Protein AF-A0A838D2Z2-F1 (afdb_monomer)

Sequence (138 aa):
MSSAGFTWEGRSFQIDSRCVEGEPVRGAWAHVCALPDEGARIQYDQPEVQQVRRDALAWWIPLLGDELVCLSTLALDEVYCGGAVTVARTPHLFDQDPFARLFRGTVIRSDRFCAVAPPAGPVLERYAGAPWPGGRFG

Secondary structure (DSSP, 8-state):
--EEEEEETTEEEEEEGGGTSS-B-TTEEEEEEE-SSGGG-EETTSHHHHHHHHHIIIIIHHHHGGGEEEEEEEESSSSEEEEEEEEESS-TTGGG-GGGGTS-EEEEEES--B--PPPSSS------SS-TT-----

pLDDT: mean 85.5, std 15.95, range [32.5, 98.44]

Mean predicted aligned error: 5.92 Å

Nearest PDB structures (foldseek):
  3dtz-assembly1_B  TM=5.004E-01  e=7.934E-01  Thermoplasma acidophilum
  4m06-assembly1_B  TM=4.712E-01  e=8.958E-01  Nitrospira defluvii
  7y8u-assembly1_E  TM=3.805E-01  e=2.226E+00  Bacillus thermotolerans
  7y8x-assembly1_E  TM=3.746E-01  e=2.513E+00  Bacillus thermotolerans
  8e7s-assembly1_A  TM=3.957E-01  e=3.843E+00  Saccharomyces cerevisiae

Solvent-accessible surface area (backbone atoms only — not comparable to full-atom values): 7703 Å² total; per-residue (Å²): 133,70,68,32,86,43,76,57,96,92,41,73,28,32,26,36,25,61,35,56,78,56,71,51,42,73,74,17,26,34,38,39,11,43,49,92,48,84,87,60,59,37,50,54,85,38,68,66,53,47,47,29,52,50,45,32,58,73,43,48,54,64,70,44,47,91,39,49,26,31,63,25,29,26,19,65,46,61,56,31,34,35,42,31,39,45,28,21,58,60,68,89,62,60,92,68,44,52,52,46,77,81,21,67,62,46,81,44,81,40,61,61,43,6,68,40,83,75,76,80,67,84,61,81,85,68,101,55,52,52,20,37,84,52,83,78,86,128

Structure (mmCIF, N/CA/C/O backbone):
data_AF-A0A838D2Z2-F1
#
_entry.id   AF-A0A838D2Z2-F1
#
loop_
_atom_site.group_PDB
_atom_site.id
_atom_site.type_symbol
_atom_site.label_atom_id
_atom_site.label_alt_id
_atom_site.label_comp_id
_atom_site.label_asym_id
_atom_sit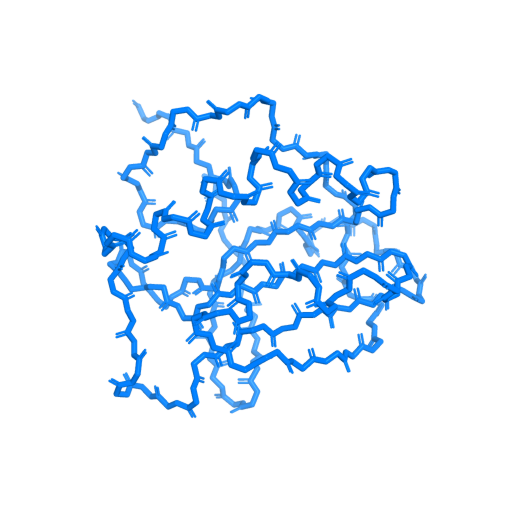e.label_entity_id
_atom_site.label_seq_id
_atom_site.pdbx_PDB_ins_cod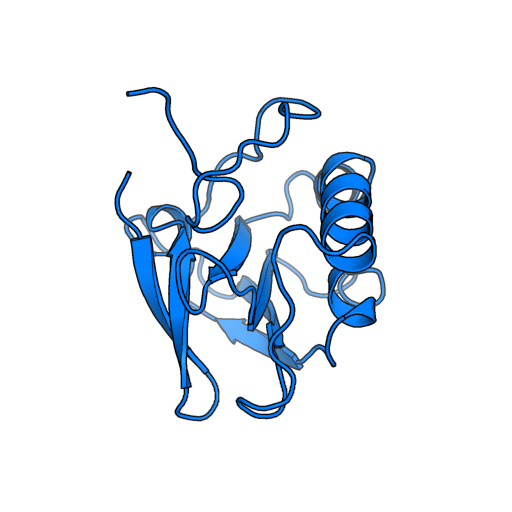e
_atom_site.Cartn_x
_atom_site.Cartn_y
_atom_site.Cartn_z
_atom_site.occupancy
_atom_site.B_iso_or_equiv
_atom_site.auth_seq_id
_atom_site.auth_comp_id
_atom_site.auth_asym_id
_atom_site.auth_atom_id
_atom_site.pdbx_PDB_model_num
ATOM 1 N N . MET A 1 1 ? -1.276 18.044 -1.799 1.00 58.25 1 MET A N 1
ATOM 2 C CA . MET A 1 1 ? -1.396 16.980 -2.822 1.00 58.25 1 MET A CA 1
ATOM 3 C C . MET A 1 1 ? -2.769 16.374 -2.664 1.00 58.25 1 MET A C 1
ATOM 5 O O . MET A 1 1 ? -3.219 16.281 -1.529 1.00 58.25 1 MET A O 1
ATOM 9 N N . SER A 1 2 ? -3.417 16.023 -3.768 1.00 62.56 2 SER A N 1
ATOM 10 C CA . SER A 1 2 ? -4.762 15.450 -3.755 1.00 62.56 2 SER A CA 1
ATOM 11 C C . SER A 1 2 ? -4.692 13.978 -3.349 1.00 62.56 2 SER A C 1
ATOM 13 O O . SER A 1 2 ? -3.749 13.280 -3.723 1.00 62.56 2 SER A O 1
ATOM 15 N N . SER A 1 3 ? -5.645 13.503 -2.563 1.00 72.69 3 SER A N 1
ATOM 16 C CA . SER A 1 3 ? -5.919 12.077 -2.410 1.00 72.69 3 SER A CA 1
ATOM 17 C C . SER A 1 3 ? -7.028 11.680 -3.379 1.00 72.69 3 SER A C 1
ATOM 19 O O . SER A 1 3 ? -7.827 12.526 -3.785 1.00 72.69 3 SER A O 1
ATOM 21 N N . ALA A 1 4 ? -7.081 10.406 -3.751 1.00 79.31 4 ALA A N 1
ATOM 22 C CA . ALA A 1 4 ? -8.183 9.860 -4.533 1.00 79.31 4 ALA A CA 1
ATOM 23 C C . ALA A 1 4 ? -8.981 8.844 -3.712 1.00 79.31 4 ALA A C 1
ATOM 25 O O . ALA A 1 4 ? -8.416 8.100 -2.909 1.00 79.31 4 ALA A O 1
ATOM 26 N N . GLY A 1 5 ? -10.294 8.800 -3.941 1.00 82.94 5 GLY A N 1
ATOM 27 C CA . GLY A 1 5 ? -11.171 7.802 -3.338 1.00 82.94 5 GLY A CA 1
ATOM 28 C C . GLY A 1 5 ? -10.929 6.411 -3.925 1.00 82.94 5 GLY A C 1
ATOM 29 O O . GLY A 1 5 ? -10.886 6.235 -5.141 1.00 82.94 5 GLY A O 1
ATOM 30 N N . PHE A 1 6 ? -10.817 5.413 -3.057 1.00 83.56 6 PHE A N 1
ATOM 31 C CA . PHE A 1 6 ? -10.672 4.003 -3.396 1.00 83.56 6 PHE A CA 1
ATOM 32 C C . PHE A 1 6 ? -11.678 3.184 -2.591 1.00 83.56 6 PHE A C 1
ATOM 34 O O . PHE A 1 6 ? -11.738 3.314 -1.373 1.00 83.56 6 PHE A O 1
ATOM 41 N N . THR A 1 7 ? -12.462 2.327 -3.246 1.00 84.25 7 THR A N 1
ATOM 42 C CA . THR A 1 7 ? -13.441 1.478 -2.553 1.00 84.25 7 THR A CA 1
ATOM 43 C C . THR A 1 7 ? -12.995 0.021 -2.556 1.00 84.25 7 THR A C 1
ATOM 45 O O . THR A 1 7 ? -12.739 -0.546 -3.619 1.00 84.25 7 THR A O 1
ATOM 48 N N . TRP A 1 8 ? -12.963 -0.600 -1.377 1.00 83.44 8 TRP A N 1
ATOM 49 C CA . TRP A 1 8 ? -12.675 -2.023 -1.196 1.00 83.44 8 TRP A CA 1
ATOM 50 C C . TRP A 1 8 ? -13.695 -2.656 -0.253 1.00 83.44 8 TRP A C 1
ATOM 52 O O . TRP A 1 8 ? -13.877 -2.184 0.868 1.00 83.44 8 TRP A O 1
ATOM 62 N N . GLU A 1 9 ? -14.379 -3.706 -0.723 1.00 85.38 9 GLU A N 1
ATOM 63 C CA . GLU A 1 9 ? -15.425 -4.421 0.034 1.00 85.38 9 GLU A CA 1
ATOM 64 C C . GLU A 1 9 ? -16.468 -3.479 0.672 1.00 85.38 9 GLU A C 1
ATOM 66 O O . GLU A 1 9 ? -16.826 -3.599 1.838 1.00 85.38 9 GLU A O 1
ATOM 71 N N . GLY A 1 10 ? -16.932 -2.486 -0.095 1.00 82.12 10 GLY A N 1
ATOM 72 C CA . GLY A 1 10 ? -17.939 -1.517 0.356 1.00 82.12 10 GLY A CA 1
ATOM 73 C C . GLY A 1 10 ? -17.414 -0.394 1.259 1.00 82.12 10 GLY A C 1
ATOM 74 O O . GLY A 1 10 ? -18.178 0.508 1.592 1.00 82.12 10 GLY A O 1
ATOM 75 N N . ARG A 1 11 ? -16.124 -0.393 1.615 1.00 86.00 11 ARG A N 1
ATOM 76 C CA . ARG A 1 11 ? -15.481 0.664 2.413 1.00 86.00 11 ARG A CA 1
ATOM 77 C C . ARG A 1 11 ? -14.715 1.631 1.529 1.00 86.00 11 ARG A C 1
ATOM 79 O O . ARG A 1 11 ? -14.101 1.205 0.554 1.00 86.00 11 ARG A O 1
ATOM 86 N N . SER A 1 12 ? -14.731 2.911 1.886 1.00 87.06 12 SER A N 1
ATOM 87 C CA . SER A 1 12 ? -14.021 3.965 1.155 1.00 87.06 12 SER A CA 1
ATOM 88 C C . SER A 1 12 ? -12.740 4.369 1.876 1.00 87.06 12 SER A C 1
ATOM 90 O O . SER A 1 12 ? -12.746 4.610 3.078 1.00 87.06 12 SER A O 1
ATOM 92 N N . PHE A 1 13 ? -11.663 4.474 1.112 1.00 89.62 13 PHE A N 1
ATOM 93 C CA . PHE A 1 13 ? -10.326 4.856 1.540 1.00 89.62 13 PHE A CA 1
ATOM 94 C C . PHE A 1 13 ? -9.828 6.010 0.685 1.00 89.62 13 PHE A C 1
ATOM 96 O O . PHE A 1 13 ? -10.273 6.206 -0.446 1.00 89.62 13 PHE A O 1
ATOM 103 N N . GLN A 1 14 ? -8.863 6.743 1.209 1.00 90.81 14 GLN A N 1
ATOM 104 C CA . GLN A 1 14 ? -8.045 7.672 0.455 1.00 90.81 14 GLN A CA 1
ATOM 105 C C . GLN A 1 14 ? -6.722 6.992 0.099 1.00 90.81 14 GLN A C 1
ATOM 107 O O . GLN A 1 14 ? -6.086 6.377 0.953 1.00 90.81 14 GLN A O 1
ATOM 112 N N . ILE A 1 15 ? -6.304 7.125 -1.156 1.00 91.12 15 ILE A N 1
ATOM 113 C CA . ILE A 1 15 ? -4.990 6.691 -1.650 1.00 91.12 15 ILE A CA 1
ATOM 114 C C . ILE A 1 15 ? -4.256 7.854 -2.314 1.00 91.12 15 ILE A C 1
ATOM 116 O O . ILE A 1 15 ? -4.848 8.898 -2.606 1.00 91.12 15 ILE A O 1
ATOM 120 N N . ASP A 1 16 ? -2.960 7.685 -2.556 1.00 89.88 16 ASP A N 1
ATOM 121 C CA . ASP A 1 16 ? -2.162 8.640 -3.317 1.00 89.88 16 ASP A CA 1
ATOM 122 C C . ASP A 1 16 ? -2.751 8.755 -4.726 1.00 89.88 16 ASP A C 1
ATOM 124 O O . ASP A 1 16 ? -2.749 7.791 -5.495 1.00 89.88 16 ASP A O 1
ATOM 128 N N . SER A 1 17 ? -3.273 9.937 -5.052 1.00 88.75 17 SER A N 1
ATOM 129 C CA . SER A 1 17 ? -3.952 10.223 -6.321 1.00 88.75 17 SER A CA 1
ATOM 130 C C . SER A 1 17 ? -3.114 9.875 -7.548 1.00 88.75 17 SER A C 1
ATOM 132 O O . SER A 1 17 ? -3.656 9.422 -8.555 1.00 88.75 17 SER A O 1
ATOM 134 N N . ARG A 1 18 ? -1.782 9.969 -7.452 1.00 90.12 18 ARG A N 1
ATOM 135 C CA . ARG A 1 18 ? -0.866 9.600 -8.542 1.00 90.12 18 ARG A CA 1
ATOM 136 C C . ARG A 1 18 ? -1.024 8.141 -8.965 1.00 90.12 18 ARG A C 1
ATOM 138 O O . ARG A 1 18 ? -0.741 7.813 -10.112 1.00 90.12 18 ARG A O 1
ATOM 145 N N . CYS A 1 19 ? -1.502 7.280 -8.067 1.00 92.88 19 CYS A N 1
ATOM 146 C CA . CYS A 1 19 ? -1.769 5.877 -8.362 1.00 92.88 19 CYS A CA 1
ATOM 147 C C . CYS A 1 19 ? -2.960 5.684 -9.310 1.00 92.88 19 CYS A C 1
ATOM 149 O O . CYS A 1 19 ? -3.108 4.587 -9.833 1.00 92.88 19 CYS A O 1
ATOM 151 N N . VAL A 1 20 ? -3.820 6.685 -9.530 1.00 93.19 20 VAL A N 1
ATOM 152 C CA . VAL A 1 20 ? -5.062 6.541 -10.322 1.00 93.19 20 VAL A CA 1
ATOM 153 C C . VAL A 1 20 ? -5.337 7.683 -11.307 1.00 93.19 20 VAL A C 1
ATOM 155 O O . VAL A 1 20 ? -6.200 7.534 -12.163 1.00 93.19 20 VAL A O 1
ATOM 158 N N . GLU A 1 21 ? -4.619 8.804 -11.224 1.00 90.56 21 GLU A N 1
ATOM 159 C CA . GLU A 1 21 ? -4.826 9.985 -12.084 1.00 90.56 21 GLU A CA 1
ATOM 160 C C . GLU A 1 21 ? -3.930 10.020 -13.346 1.00 90.56 21 GLU A C 1
ATOM 162 O O . GLU A 1 21 ? -3.887 11.032 -14.044 1.00 90.56 21 GLU A O 1
ATOM 167 N N . GLY A 1 22 ? -3.200 8.942 -13.652 1.00 90.44 22 GLY A N 1
ATOM 168 C CA . GLY A 1 22 ? -2.300 8.831 -14.812 1.00 90.44 22 GLY A CA 1
ATOM 169 C C . GLY A 1 22 ? -2.765 7.839 -15.891 1.00 90.44 22 GLY A C 1
ATOM 170 O O . GLY A 1 22 ? -3.932 7.457 -15.945 1.00 90.44 22 GLY A O 1
ATOM 171 N N . GLU A 1 23 ? -1.831 7.400 -16.746 1.00 94.44 23 GLU A N 1
ATOM 172 C CA . GLU A 1 23 ? -2.085 6.316 -17.709 1.00 94.44 23 GLU A CA 1
ATOM 173 C C . GLU A 1 23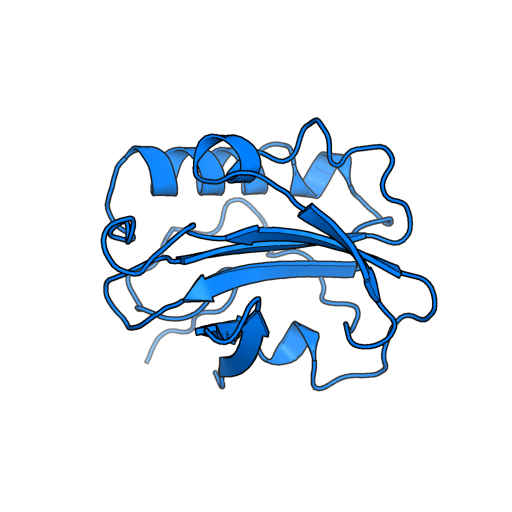 ? -2.025 4.948 -16.998 1.00 94.44 23 GLU A C 1
ATOM 175 O O . GLU A 1 23 ? -0.982 4.611 -16.414 1.00 94.44 23 GLU A O 1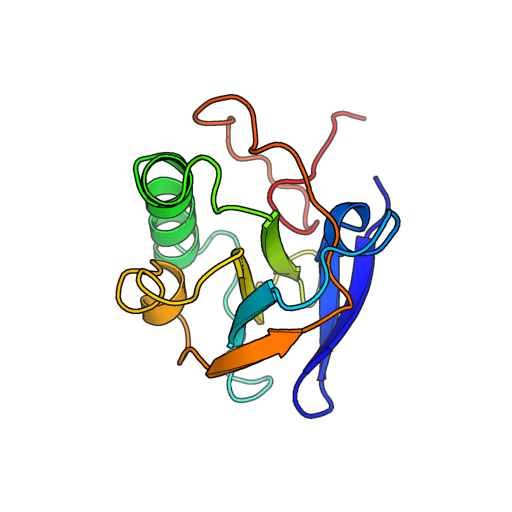
ATOM 180 N N . PRO A 1 24 ? -3.100 4.137 -17.035 1.00 96.19 24 PRO A N 1
ATOM 181 C CA . PRO A 1 24 ? -3.126 2.870 -16.318 1.00 96.19 24 PRO A CA 1
ATOM 182 C C . PRO A 1 24 ? -2.197 1.806 -16.912 1.00 96.19 24 PRO A C 1
ATOM 184 O O . PRO A 1 24 ? -2.163 1.568 -18.121 1.00 96.19 24 PRO A O 1
ATOM 187 N N . VAL A 1 25 ? -1.518 1.063 -16.039 1.00 96.69 25 VAL A N 1
ATOM 188 C CA . VAL A 1 25 ? -0.758 -0.133 -16.414 1.00 96.69 25 VAL A CA 1
ATOM 189 C C . VAL A 1 25 ? -1.720 -1.313 -16.536 1.00 96.69 25 VAL A C 1
ATOM 191 O O . VAL A 1 25 ? -2.235 -1.828 -15.543 1.00 96.69 25 VAL A O 1
ATOM 194 N N . ARG A 1 26 ? -1.966 -1.754 -17.773 1.00 96.06 26 ARG A N 1
ATOM 195 C CA . ARG A 1 26 ? -2.854 -2.889 -18.060 1.00 96.06 26 ARG A CA 1
ATOM 196 C C . ARG A 1 26 ? -2.257 -4.211 -17.588 1.00 96.06 26 ARG A C 1
ATOM 198 O O . ARG A 1 26 ? -1.064 -4.464 -17.737 1.00 96.06 26 ARG A O 1
ATOM 205 N N . GLY A 1 27 ? -3.120 -5.079 -17.077 1.00 95.56 27 GLY A N 1
ATOM 206 C CA . GLY A 1 27 ? -2.790 -6.419 -16.625 1.00 95.56 27 GLY A CA 1
ATOM 207 C C . GLY A 1 27 ? -1.995 -6.476 -15.324 1.00 95.56 27 GLY A C 1
ATOM 208 O O . GLY A 1 27 ? -1.524 -7.565 -15.000 1.00 95.56 27 GLY A O 1
ATOM 209 N N . ALA A 1 28 ? -1.862 -5.360 -14.603 1.00 97.56 28 ALA A N 1
ATOM 210 C CA . ALA A 1 28 ? -1.159 -5.301 -13.331 1.00 97.56 28 ALA A CA 1
ATOM 211 C C . ALA A 1 28 ? -1.893 -6.089 -12.236 1.00 97.56 28 ALA A C 1
ATOM 213 O O . ALA A 1 28 ? -3.069 -6.449 -12.351 1.00 97.56 28 ALA A O 1
ATOM 214 N N . TRP A 1 29 ? -1.183 -6.340 -11.146 1.00 98.44 29 TRP A N 1
ATOM 215 C CA . TRP A 1 29 ? -1.689 -7.020 -9.967 1.00 98.44 29 TRP A CA 1
ATOM 216 C C . TRP A 1 29 ? -1.632 -6.079 -8.775 1.00 98.44 29 TRP A C 1
ATOM 218 O O . TRP A 1 29 ? -0.627 -5.410 -8.565 1.00 98.44 29 TRP A O 1
ATOM 228 N N . ALA A 1 30 ? -2.707 -6.033 -7.996 1.00 98.12 30 ALA A N 1
ATOM 229 C CA . ALA A 1 30 ? -2.780 -5.294 -6.749 1.00 98.12 30 ALA A CA 1
ATOM 230 C C . ALA A 1 30 ? -2.875 -6.273 -5.580 1.00 98.12 30 ALA A C 1
ATOM 232 O O . ALA A 1 30 ? -3.722 -7.168 -5.571 1.00 98.12 30 ALA A O 1
ATOM 233 N N . HIS A 1 31 ? -2.018 -6.071 -4.591 1.00 98.25 31 HIS A N 1
ATOM 234 C CA . HIS A 1 31 ? -2.107 -6.679 -3.282 1.00 98.25 31 HIS A CA 1
ATOM 235 C C . HIS A 1 31 ? -2.738 -5.679 -2.324 1.00 98.25 31 HIS A C 1
ATOM 237 O O . HIS A 1 31 ? -2.148 -4.647 -2.009 1.00 98.25 31 HIS A O 1
ATOM 243 N N . VAL A 1 32 ? -3.968 -5.962 -1.908 1.00 97.50 32 VAL A N 1
ATOM 244 C CA . VAL A 1 32 ? -4.751 -5.099 -1.026 1.00 97.50 32 VAL A CA 1
ATOM 245 C C . VAL A 1 32 ? -4.743 -5.713 0.367 1.00 97.50 32 VAL A C 1
ATOM 247 O O . VAL A 1 32 ? -5.397 -6.729 0.602 1.00 97.50 32 VAL A O 1
ATOM 250 N N . CYS A 1 33 ? -3.996 -5.106 1.284 1.00 97.00 33 CYS A N 1
ATOM 251 C CA . CYS A 1 33 ? -4.013 -5.443 2.705 1.00 97.00 33 CYS A CA 1
ATOM 252 C C . CYS A 1 33 ? -4.900 -4.412 3.395 1.00 97.00 33 CYS A C 1
ATOM 254 O O . CYS A 1 33 ? -4.453 -3.290 3.619 1.00 97.00 33 CYS A O 1
ATOM 256 N N . ALA A 1 34 ? -6.154 -4.755 3.680 1.00 95.44 34 ALA A N 1
ATOM 257 C CA . ALA A 1 34 ? -7.134 -3.814 4.218 1.00 95.44 34 ALA A CA 1
ATOM 258 C C . ALA A 1 34 ? -7.778 -4.345 5.498 1.00 95.44 34 ALA A C 1
ATOM 260 O O . ALA A 1 34 ? -7.982 -5.553 5.640 1.00 95.44 34 ALA A O 1
ATOM 261 N N . LEU A 1 35 ? -8.125 -3.435 6.410 1.00 93.62 35 LEU A N 1
ATOM 262 C CA . LEU A 1 35 ? -8.821 -3.777 7.646 1.00 93.62 35 LEU A CA 1
ATOM 263 C C . LEU A 1 35 ? -10.121 -4.570 7.382 1.00 93.62 35 LEU A C 1
ATOM 265 O O . LEU A 1 35 ? -10.852 -4.252 6.436 1.00 93.62 35 LEU A O 1
ATOM 269 N N . PRO A 1 36 ? -10.434 -5.582 8.214 1.00 88.69 36 PRO A N 1
ATOM 270 C CA . PRO A 1 36 ? -11.619 -6.425 8.040 1.00 88.69 36 PRO A CA 1
ATOM 271 C C . PRO A 1 36 ? -12.938 -5.713 8.373 1.00 88.69 36 PRO A C 1
ATOM 273 O O . PRO A 1 36 ? -13.965 -6.052 7.788 1.00 88.69 36 PRO A O 1
ATOM 276 N N . ASP A 1 37 ? -12.916 -4.729 9.276 1.00 87.69 37 ASP A N 1
ATOM 277 C CA . ASP A 1 37 ? -14.052 -3.911 9.714 1.00 87.69 37 ASP A CA 1
ATOM 278 C C . ASP A 1 37 ? -13.555 -2.624 10.404 1.00 87.69 37 ASP A C 1
ATOM 280 O O . ASP A 1 37 ? -12.372 -2.513 10.723 1.00 87.69 37 ASP A O 1
ATOM 284 N N . GLU A 1 38 ? -14.438 -1.643 10.632 1.00 83.75 38 GLU A N 1
ATOM 285 C CA . GLU A 1 38 ? -14.078 -0.336 11.219 1.00 83.75 38 GLU A CA 1
ATOM 286 C C . GLU A 1 38 ? -13.433 -0.423 12.614 1.00 83.75 38 GLU A C 1
ATOM 288 O O . GLU A 1 38 ? -12.656 0.460 12.989 1.00 83.75 38 GLU A O 1
ATOM 293 N N . GLY A 1 39 ? -13.717 -1.481 13.380 1.00 86.88 39 GLY A N 1
ATOM 294 C CA . GLY A 1 39 ? -13.141 -1.704 14.704 1.00 86.88 39 GLY A CA 1
ATOM 295 C C . GLY A 1 39 ? -11.655 -2.061 14.665 1.00 86.88 39 GLY A C 1
ATOM 296 O O . GLY A 1 39 ? -10.959 -1.863 15.658 1.00 86.88 39 GLY A O 1
ATOM 297 N N . ALA A 1 40 ? -11.151 -2.519 13.517 1.00 89.62 40 ALA A N 1
ATOM 298 C CA . ALA A 1 40 ? -9.753 -2.889 13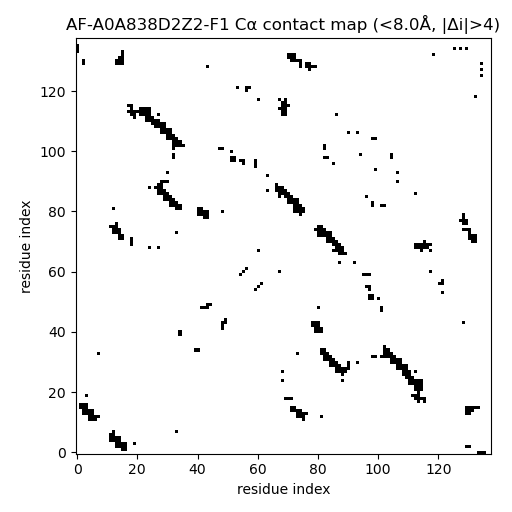.309 1.00 89.62 40 ALA A CA 1
ATOM 299 C C . ALA A 1 40 ? -8.869 -1.734 12.798 1.00 89.62 40 ALA A C 1
ATOM 301 O O . ALA A 1 40 ? -7.731 -1.962 12.383 1.00 89.62 40 ALA A O 1
ATOM 302 N N . ARG A 1 41 ? -9.374 -0.492 12.796 1.00 89.62 41 ARG A N 1
ATOM 303 C CA . ARG A 1 41 ? -8.586 0.695 12.430 1.00 89.62 41 ARG A CA 1
ATOM 304 C C . ARG A 1 41 ? -7.332 0.818 13.302 1.00 89.62 41 ARG A C 1
ATOM 306 O O . ARG A 1 41 ? -7.399 0.658 14.519 1.00 89.62 41 ARG A O 1
ATOM 313 N N . ILE A 1 42 ? -6.205 1.165 12.687 1.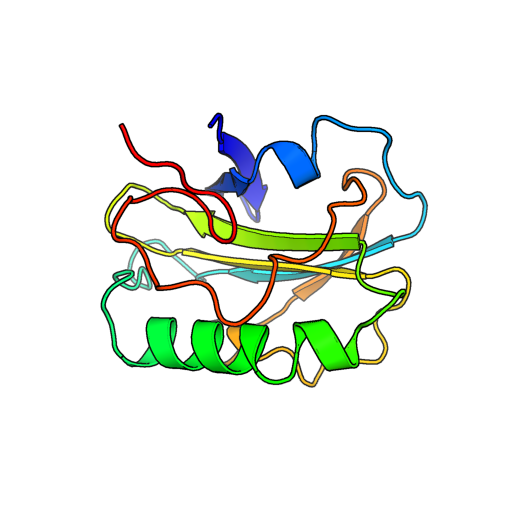00 91.25 42 ILE A N 1
ATOM 314 C CA . ILE A 1 42 ? -4.927 1.351 13.380 1.00 91.25 42 ILE A CA 1
ATOM 315 C C . ILE A 1 42 ? -4.443 2.785 13.187 1.00 91.25 42 ILE A C 1
ATOM 317 O O . ILE A 1 42 ? -4.566 3.345 12.098 1.00 91.25 42 ILE A O 1
ATOM 321 N N . GLN A 1 43 ? -3.945 3.419 14.247 1.00 89.81 43 GLN A N 1
ATOM 322 C CA . GLN A 1 43 ? -3.427 4.783 14.134 1.00 89.81 43 GLN A CA 1
ATOM 323 C C . GLN A 1 43 ? -2.117 4.783 13.349 1.00 89.81 43 GLN A C 1
ATOM 325 O O . GLN A 1 43 ? -1.318 3.851 13.456 1.00 89.81 43 GLN A O 1
ATOM 330 N N . TYR A 1 44 ? -1.887 5.831 12.562 1.00 84.06 44 TYR A N 1
ATOM 331 C CA . TYR A 1 44 ? -0.658 5.960 11.787 1.00 84.06 44 TYR A CA 1
ATOM 332 C C . TYR A 1 44 ? 0.596 5.924 12.661 1.00 84.06 44 TYR A C 1
ATOM 334 O O . TYR A 1 44 ? 1.597 5.355 12.244 1.00 84.06 44 TYR A O 1
ATOM 342 N N . ASP A 1 45 ? 0.556 6.496 13.861 1.00 85.38 45 ASP A N 1
ATOM 343 C CA . ASP A 1 45 ? 1.688 6.576 14.788 1.00 85.38 45 ASP A CA 1
ATOM 344 C C . ASP A 1 45 ? 1.976 5.269 15.545 1.00 85.38 45 ASP A C 1
ATOM 346 O O . ASP A 1 45 ? 2.998 5.183 16.231 1.00 85.38 45 ASP A O 1
ATOM 350 N N . GLN A 1 46 ? 1.143 4.231 15.385 1.00 90.25 46 GLN A N 1
ATOM 351 C CA . GLN A 1 46 ? 1.406 2.953 16.033 1.00 90.25 46 GLN A CA 1
ATOM 352 C C . GLN A 1 46 ? 2.733 2.346 15.549 1.00 90.25 46 GLN A C 1
ATOM 354 O O . GLN A 1 46 ? 3.014 2.345 14.341 1.00 90.25 46 GLN A O 1
ATOM 359 N N . PRO A 1 47 ? 3.555 1.796 16.465 1.00 92.00 47 PRO A N 1
ATOM 360 C CA . PRO A 1 47 ? 4.863 1.238 16.132 1.00 92.00 47 PRO A CA 1
ATOM 361 C C . PRO A 1 47 ? 4.834 0.212 14.996 1.00 92.00 47 PRO A C 1
ATOM 363 O O . PRO A 1 47 ? 5.757 0.177 14.181 1.00 92.00 47 PRO A O 1
ATOM 366 N N . GLU A 1 48 ? 3.776 -0.590 14.911 1.00 92.94 48 GLU A N 1
ATOM 367 C CA . GLU A 1 48 ? 3.548 -1.612 13.894 1.00 92.94 48 GLU A CA 1
ATOM 368 C C . GLU A 1 48 ? 3.388 -0.986 12.506 1.00 92.94 48 GLU A C 1
ATOM 370 O O . GLU A 1 48 ? 4.057 -1.408 11.560 1.00 92.94 48 GLU A O 1
ATOM 375 N N . VAL A 1 49 ? 2.570 0.068 12.382 1.00 91.50 49 VAL A N 1
ATOM 376 C CA . VAL A 1 49 ? 2.392 0.810 11.121 1.00 91.50 49 VAL A CA 1
ATOM 377 C C . VAL A 1 49 ? 3.715 1.425 10.688 1.00 91.50 49 VAL A C 1
ATOM 379 O O . VAL A 1 49 ? 4.096 1.360 9.517 1.00 91.50 49 VAL A O 1
ATOM 382 N N . GLN A 1 50 ? 4.464 1.969 11.641 1.00 89.88 50 GLN A N 1
ATOM 383 C CA . GLN A 1 50 ? 5.761 2.556 11.345 1.00 89.88 50 GLN A CA 1
ATOM 384 C C . GLN A 1 50 ? 6.805 1.523 10.949 1.00 89.88 50 GLN A C 1
ATOM 386 O O . GLN A 1 50 ? 7.614 1.773 10.054 1.00 89.88 50 GLN A O 1
ATOM 391 N N . GLN A 1 51 ? 6.773 0.342 11.559 1.00 91.75 51 GLN A N 1
ATOM 392 C CA . GLN A 1 51 ? 7.679 -0.734 11.198 1.00 91.75 51 GLN A CA 1
ATOM 393 C C . GLN A 1 51 ? 7.402 -1.243 9.784 1.00 91.75 51 GLN A C 1
ATOM 395 O O . GLN A 1 51 ? 8.348 -1.371 9.008 1.00 91.75 51 GLN A O 1
ATOM 400 N N . VAL A 1 52 ? 6.138 -1.464 9.401 1.00 94.12 52 VAL A N 1
ATOM 401 C CA . VAL A 1 52 ? 5.841 -1.924 8.035 1.00 94.12 52 VAL A CA 1
ATOM 402 C C . VAL A 1 52 ? 6.204 -0.884 6.977 1.00 94.12 52 VAL A C 1
ATOM 404 O O . VAL A 1 52 ? 6.692 -1.256 5.916 1.00 94.12 52 VAL A O 1
ATOM 407 N N . ARG A 1 53 ? 6.057 0.414 7.275 1.00 90.25 53 ARG A N 1
ATOM 408 C CA . ARG A 1 53 ? 6.480 1.506 6.382 1.00 90.25 53 ARG A CA 1
ATOM 409 C C . ARG A 1 53 ? 7.999 1.587 6.245 1.00 90.25 53 ARG A C 1
ATOM 411 O O . ARG A 1 53 ? 8.501 1.769 5.137 1.00 90.25 53 ARG A O 1
ATOM 418 N N . ARG A 1 54 ? 8.738 1.432 7.350 1.00 89.50 54 ARG A N 1
ATOM 419 C CA . ARG A 1 54 ? 10.208 1.359 7.324 1.00 89.50 54 ARG A CA 1
ATOM 420 C C . ARG A 1 54 ? 10.689 0.162 6.519 1.00 89.50 54 ARG A C 1
ATOM 422 O O . ARG A 1 54 ? 11.562 0.331 5.681 1.00 89.50 54 ARG A O 1
ATOM 429 N N . ASP A 1 55 ? 10.090 -1.005 6.723 1.00 93.50 55 A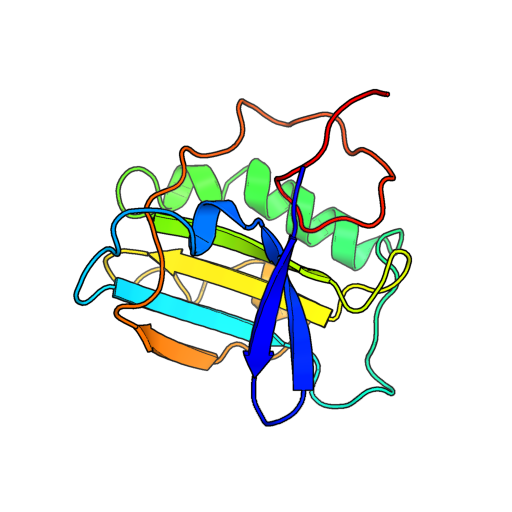SP A N 1
ATOM 430 C CA . ASP A 1 55 ? 10.391 -2.213 5.951 1.00 93.50 55 ASP A CA 1
ATOM 431 C C . ASP A 1 55 ? 10.054 -2.022 4.466 1.00 93.50 55 ASP A C 1
ATOM 433 O O . ASP A 1 55 ? 10.832 -2.407 3.589 1.00 93.50 55 ASP A O 1
ATOM 437 N N . ALA A 1 56 ? 8.943 -1.330 4.181 1.00 92.25 56 ALA A N 1
ATOM 438 C CA . ALA A 1 56 ? 8.549 -1.021 2.820 1.00 92.25 56 ALA A CA 1
ATOM 439 C C . ALA A 1 56 ? 9.618 -0.191 2.085 1.00 92.25 56 ALA A C 1
ATOM 441 O O . ALA A 1 56 ? 9.999 -0.497 0.956 1.00 92.25 56 ALA A O 1
ATOM 442 N N . LEU A 1 57 ? 10.131 0.843 2.753 1.00 88.56 57 LEU A N 1
ATOM 443 C CA . LEU A 1 57 ? 11.210 1.696 2.253 1.00 88.56 57 LEU A CA 1
ATOM 444 C C . LEU A 1 57 ? 12.561 0.981 2.185 1.00 88.56 57 LEU A C 1
ATOM 446 O O . LEU A 1 57 ? 13.311 1.178 1.232 1.00 88.56 57 LEU A O 1
ATOM 450 N N . ALA A 1 58 ? 12.889 0.202 3.214 1.00 89.12 58 ALA A N 1
ATOM 451 C CA . ALA A 1 58 ? 14.207 -0.390 3.379 1.00 89.12 58 ALA A CA 1
ATOM 452 C C . ALA A 1 58 ? 14.461 -1.529 2.390 1.00 89.12 58 ALA A C 1
ATOM 454 O O . ALA A 1 58 ? 15.582 -1.658 1.903 1.00 89.12 58 ALA A O 1
ATOM 455 N N . TRP A 1 59 ? 13.449 -2.352 2.100 1.00 92.12 59 TRP A N 1
ATOM 456 C CA . TRP A 1 59 ? 13.645 -3.529 1.254 1.00 92.12 59 TRP A CA 1
ATOM 457 C C . TRP A 1 59 ? 12.474 -3.871 0.338 1.00 92.12 59 TRP A C 1
ATOM 459 O O . TRP A 1 59 ? 12.739 -4.351 -0.754 1.00 92.12 59 TRP A O 1
ATOM 469 N N . TRP A 1 60 ? 11.213 -3.601 0.686 1.00 94.50 60 TRP A N 1
ATOM 470 C CA . TRP A 1 60 ? 10.085 -4.020 -0.166 1.00 94.50 60 TRP A CA 1
ATOM 471 C C . TRP A 1 60 ? 10.059 -3.314 -1.526 1.00 94.50 60 TRP A C 1
ATOM 473 O O . TRP A 1 60 ? 10.012 -3.955 -2.572 1.00 94.50 60 TRP A O 1
ATOM 483 N N . ILE A 1 61 ? 10.131 -1.981 -1.513 1.00 91.62 61 ILE A N 1
ATOM 484 C CA . ILE A 1 61 ? 10.177 -1.156 -2.722 1.00 91.62 61 ILE A CA 1
ATOM 485 C C . ILE A 1 61 ? 11.436 -1.478 -3.544 1.00 91.62 61 ILE A C 1
ATOM 487 O O . ILE A 1 61 ? 11.294 -1.724 -4.742 1.00 91.62 61 ILE A O 1
ATOM 491 N N . PRO A 1 62 ? 12.645 -1.545 -2.944 1.00 91.38 62 PRO A N 1
ATOM 492 C CA . PRO A 1 62 ? 13.834 -2.016 -3.651 1.00 91.38 62 PRO A CA 1
ATOM 493 C C . PRO A 1 62 ? 13.697 -3.415 -4.265 1.00 91.38 62 PRO A C 1
ATOM 495 O O . PRO A 1 62 ? 14.163 -3.622 -5.381 1.00 91.38 62 PRO A O 1
ATOM 498 N N . LEU A 1 63 ? 13.065 -4.360 -3.560 1.00 93.38 63 LEU A N 1
ATOM 499 C CA . LEU A 1 63 ? 12.888 -5.740 -4.016 1.00 93.38 63 LEU A CA 1
ATOM 500 C C . LEU A 1 63 ? 11.963 -5.827 -5.234 1.00 93.38 63 LEU A C 1
ATOM 502 O O . LEU A 1 63 ? 12.233 -6.605 -6.144 1.00 93.38 63 LEU A O 1
ATOM 506 N N . LEU A 1 64 ? 10.899 -5.021 -5.270 1.00 94.31 64 LEU A N 1
ATOM 507 C CA . LEU A 1 64 ? 10.016 -4.928 -6.434 1.00 94.31 64 LEU A CA 1
ATOM 508 C C . LEU A 1 64 ? 10.709 -4.266 -7.634 1.00 94.31 64 LEU A C 1
ATOM 510 O O . LEU A 1 64 ? 10.459 -4.657 -8.770 1.00 94.31 64 LEU A O 1
ATOM 514 N N . GLY A 1 65 ? 11.574 -3.274 -7.406 1.00 91.94 65 GLY A N 1
ATOM 515 C CA . GLY A 1 65 ? 12.322 -2.606 -8.474 1.00 91.94 65 GLY A CA 1
ATOM 516 C C . GLY A 1 65 ? 11.414 -2.106 -9.606 1.00 91.94 65 GLY A C 1
ATOM 517 O O . GLY A 1 65 ? 10.408 -1.441 -9.358 1.00 91.94 65 GLY A O 1
ATOM 518 N N . ASP A 1 66 ? 11.747 -2.468 -10.846 1.00 92.56 66 ASP A N 1
ATOM 519 C CA . ASP A 1 66 ? 11.008 -2.071 -12.057 1.00 92.56 66 ASP A CA 1
ATOM 520 C C . ASP A 1 66 ? 9.619 -2.734 -12.193 1.00 92.56 66 ASP A C 1
ATOM 522 O O . ASP A 1 66 ? 8.799 -2.327 -13.029 1.00 92.56 66 ASP A O 1
ATOM 526 N N . GLU A 1 67 ? 9.330 -3.747 -11.367 1.00 95.44 67 GLU A N 1
ATOM 527 C CA . GLU A 1 67 ? 8.008 -4.371 -11.301 1.00 95.44 67 GLU A CA 1
ATOM 528 C C . GLU A 1 67 ? 7.005 -3.503 -10.542 1.00 95.44 67 GLU A C 1
ATOM 530 O O . GLU A 1 67 ? 5.801 -3.658 -10.760 1.00 95.44 67 GLU A O 1
ATOM 535 N N . LEU A 1 68 ? 7.467 -2.593 -9.672 1.00 95.81 68 LEU A N 1
ATOM 536 C CA . LEU A 1 68 ? 6.594 -1.699 -8.919 1.00 95.81 68 LEU A CA 1
ATOM 537 C C . LEU A 1 68 ? 5.837 -0.776 -9.881 1.00 95.81 68 LEU A C 1
ATOM 539 O O . LEU A 1 68 ? 6.421 0.008 -10.627 1.00 95.81 68 LEU A O 1
ATOM 543 N N . VAL A 1 69 ? 4.509 -0.838 -9.821 1.00 96.62 69 VAL A N 1
ATOM 544 C CA . VAL A 1 69 ? 3.626 0.116 -10.497 1.00 96.62 69 VAL A CA 1
ATOM 545 C C . VAL A 1 69 ? 3.362 1.280 -9.556 1.00 96.62 69 VAL A C 1
ATOM 547 O O . VAL A 1 69 ? 3.713 2.410 -9.865 1.00 96.62 69 VAL A O 1
ATOM 550 N N . CYS A 1 70 ? 2.788 1.022 -8.388 1.00 95.44 70 CYS A N 1
ATOM 551 C CA . CYS A 1 70 ? 2.582 2.044 -7.371 1.00 95.44 70 CYS A CA 1
ATOM 552 C C . CYS A 1 70 ? 2.388 1.399 -6.003 1.00 95.44 70 CYS A C 1
ATOM 554 O O . CYS A 1 70 ? 2.074 0.215 -5.896 1.00 95.44 70 CYS A O 1
ATOM 556 N N . LEU A 1 71 ? 2.523 2.190 -4.947 1.00 94.19 71 LEU A N 1
ATOM 557 C CA . LEU A 1 71 ? 2.203 1.767 -3.593 1.00 94.19 71 LEU A CA 1
ATOM 558 C C . LEU A 1 71 ? 1.515 2.924 -2.884 1.00 94.19 71 LEU A C 1
ATOM 560 O O . LEU A 1 71 ? 1.972 4.062 -2.994 1.00 94.19 71 LEU A O 1
ATOM 564 N N . SER A 1 72 ? 0.438 2.636 -2.152 1.00 93.44 72 SER A N 1
ATOM 565 C CA . SER A 1 72 ? -0.154 3.621 -1.254 1.00 93.44 72 SER A CA 1
ATOM 566 C C . SER A 1 72 ? -0.714 3.024 0.035 1.00 93.44 72 SER A C 1
ATOM 568 O O . SER A 1 72 ? -1.242 1.915 0.015 1.00 93.44 72 SER A O 1
ATOM 570 N N . THR A 1 73 ? -0.641 3.750 1.157 1.00 92.44 73 THR A N 1
ATOM 571 C CA . THR A 1 73 ? -1.482 3.411 2.319 1.00 92.44 73 THR A CA 1
ATOM 572 C C . THR A 1 73 ? -2.947 3.717 2.018 1.00 92.44 73 THR A C 1
ATOM 574 O O . THR A 1 73 ? -3.269 4.631 1.264 1.00 92.44 73 THR A O 1
ATOM 577 N N . LEU A 1 74 ? -3.845 2.955 2.631 1.00 92.94 74 LEU A N 1
ATOM 578 C CA . LEU A 1 74 ? -5.281 3.191 2.584 1.00 92.94 74 LEU A CA 1
ATOM 579 C C . LEU A 1 74 ? -5.647 4.095 3.764 1.00 92.94 74 LEU A C 1
ATOM 581 O O . LEU A 1 74 ? -5.863 3.600 4.865 1.00 92.94 74 LEU A O 1
ATOM 585 N N . ALA A 1 75 ? -5.675 5.413 3.586 1.00 90.31 75 ALA A N 1
ATOM 586 C CA . ALA A 1 75 ? -6.046 6.317 4.673 1.00 90.31 75 ALA A CA 1
ATOM 587 C C . ALA A 1 75 ? -7.570 6.317 4.873 1.00 90.31 75 ALA A C 1
ATOM 589 O O . ALA A 1 75 ? -8.322 6.471 3.911 1.00 90.31 75 ALA A O 1
ATOM 590 N N . LEU A 1 76 ? -8.029 6.134 6.110 1.00 87.88 76 LEU A N 1
ATOM 591 C CA . LEU A 1 76 ? -9.442 6.321 6.469 1.00 87.88 76 LEU A CA 1
ATOM 592 C C . LEU A 1 76 ? -9.718 7.806 6.709 1.00 87.88 76 LEU A C 1
ATOM 594 O O . LEU A 1 76 ? -10.677 8.365 6.186 1.00 87.88 76 LEU A O 1
ATOM 598 N N . ASP A 1 77 ? -8.824 8.432 7.465 1.00 84.31 77 ASP A N 1
ATOM 599 C CA . ASP A 1 77 ? -8.776 9.856 7.753 1.00 84.31 77 ASP A CA 1
ATOM 600 C C . ASP A 1 77 ? -7.328 10.255 8.082 1.00 84.31 77 ASP A C 1
ATOM 602 O O . ASP A 1 77 ? -6.372 9.541 7.752 1.00 84.31 77 ASP A O 1
ATOM 606 N N . GLU A 1 78 ? -7.165 11.407 8.728 1.00 77.88 78 GLU A N 1
ATOM 607 C CA . GLU A 1 78 ? -5.859 11.949 9.064 1.00 77.88 78 GLU A CA 1
ATOM 608 C C . GLU A 1 78 ? -5.124 11.229 10.210 1.00 77.88 78 GLU A C 1
ATOM 610 O O . GLU A 1 78 ? -3.923 11.426 10.404 1.00 77.88 78 GLU A O 1
ATOM 615 N N . VAL A 1 79 ? -5.826 10.370 10.946 1.00 84.06 79 VAL A N 1
ATOM 616 C CA . VAL A 1 79 ? -5.326 9.651 12.121 1.00 84.06 79 VAL A CA 1
ATOM 617 C C . VAL A 1 79 ? -5.173 8.162 11.829 1.00 84.06 79 VAL A C 1
ATOM 619 O O . VAL A 1 79 ? -4.206 7.541 12.276 1.00 84.06 79 VAL A O 1
ATOM 622 N N . TYR A 1 80 ? -6.109 7.579 11.082 1.00 89.69 80 TYR A N 1
ATOM 623 C CA . TYR A 1 80 ? -6.231 6.137 10.938 1.00 89.69 80 TYR A CA 1
ATOM 624 C C . TYR A 1 80 ? -5.793 5.622 9.567 1.00 89.69 80 TYR A C 1
ATOM 626 O O . TYR A 1 80 ? -6.256 6.043 8.501 1.00 89.69 80 TYR A O 1
ATOM 634 N N . CYS A 1 81 ? -4.942 4.605 9.625 1.00 89.50 81 CYS A N 1
ATOM 635 C CA . CYS A 1 81 ? -4.568 3.756 8.516 1.00 89.50 81 CYS A CA 1
ATOM 636 C C . CYS A 1 81 ? -5.533 2.564 8.444 1.00 89.50 81 CYS A C 1
ATOM 638 O O . CYS A 1 81 ? -5.750 1.841 9.416 1.00 89.50 81 CYS A O 1
ATOM 640 N N . GLY A 1 82 ? -6.111 2.352 7.269 1.00 92.19 82 GLY A N 1
ATOM 641 C CA . GLY A 1 82 ? -6.918 1.188 6.924 1.00 92.19 82 GLY A CA 1
ATOM 642 C C . GLY A 1 82 ? -6.126 0.067 6.250 1.00 92.19 82 GLY A C 1
ATOM 643 O O . GLY A 1 82 ? -6.721 -0.939 5.875 1.00 92.19 82 GLY A O 1
ATOM 644 N N . GLY A 1 83 ? -4.809 0.238 6.077 1.00 94.44 83 GLY A N 1
ATOM 645 C CA . GLY A 1 83 ? -3.914 -0.733 5.453 1.00 94.44 83 GLY A CA 1
ATOM 646 C C . GLY A 1 83 ? -3.111 -0.152 4.289 1.00 94.44 83 GLY A C 1
ATOM 647 O O . GLY A 1 83 ? -2.701 1.008 4.333 1.00 94.44 83 GLY A O 1
ATOM 648 N N . ALA A 1 84 ? -2.867 -0.946 3.248 1.00 95.81 84 ALA A N 1
ATOM 649 C CA . ALA A 1 84 ? -2.148 -0.510 2.055 1.00 95.81 84 ALA A CA 1
ATOM 650 C C . ALA A 1 84 ? -2.546 -1.285 0.797 1.00 95.81 84 ALA A C 1
ATOM 652 O O . ALA A 1 84 ? -3.078 -2.396 0.850 1.00 95.81 84 ALA A O 1
ATOM 653 N N . VAL A 1 85 ? -2.235 -0.680 -0.344 1.00 96.94 85 VAL A N 1
ATOM 654 C CA . VAL A 1 85 ? -2.235 -1.317 -1.651 1.00 96.94 85 VAL A CA 1
ATOM 655 C C . VAL A 1 85 ? -0.833 -1.244 -2.249 1.00 96.94 85 VAL A C 1
ATOM 657 O O . VAL A 1 85 ? -0.283 -0.157 -2.434 1.00 96.94 85 VAL A O 1
ATOM 660 N N . THR A 1 86 ? -0.269 -2.404 -2.578 1.00 97.56 86 THR A N 1
ATOM 661 C CA . THR A 1 86 ? 0.928 -2.518 -3.418 1.00 97.56 86 THR A CA 1
ATOM 662 C C . THR A 1 86 ? 0.499 -2.995 -4.798 1.00 97.56 86 THR A C 1
ATOM 664 O O . THR A 1 86 ? -0.222 -3.983 -4.910 1.00 97.56 86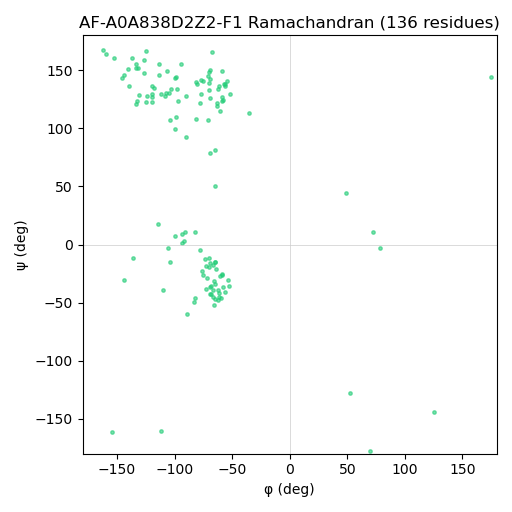 THR A O 1
ATOM 667 N N . VAL A 1 87 ? 0.939 -2.328 -5.861 1.00 97.94 87 VAL A N 1
ATOM 668 C CA . VAL A 1 87 ? 0.637 -2.716 -7.241 1.00 97.94 87 VAL A CA 1
ATOM 669 C C . VAL A 1 87 ? 1.930 -3.014 -7.975 1.00 97.94 87 VAL A C 1
ATOM 671 O O . VAL A 1 87 ? 2.847 -2.194 -7.979 1.00 97.94 87 VAL A O 1
ATOM 674 N N . ALA A 1 88 ? 1.984 -4.172 -8.623 1.00 97.88 88 ALA A N 1
ATOM 675 C CA . ALA A 1 88 ? 3.133 -4.628 -9.388 1.00 97.88 88 ALA A CA 1
ATOM 676 C C . ALA A 1 88 ? 2.704 -5.249 -10.722 1.00 97.88 88 ALA A C 1
ATOM 678 O O . ALA A 1 88 ? 1.550 -5.646 -10.907 1.00 97.88 88 ALA A O 1
ATOM 679 N N . ARG A 1 89 ? 3.632 -5.340 -11.676 1.00 97.88 89 ARG A N 1
ATOM 680 C CA . ARG A 1 89 ? 3.384 -5.982 -12.980 1.00 97.88 89 ARG A CA 1
ATOM 681 C C . ARG A 1 89 ? 3.128 -7.481 -12.836 1.00 97.88 89 ARG A C 1
ATOM 683 O O . ARG A 1 89 ? 2.334 -8.040 -13.592 1.00 97.88 89 ARG A O 1
ATOM 690 N N . THR A 1 90 ? 3.742 -8.112 -11.840 1.00 96.94 90 THR A N 1
ATOM 691 C CA . THR A 1 90 ? 3.568 -9.528 -11.509 1.00 96.94 90 THR A CA 1
ATOM 692 C C . THR A 1 90 ? 3.362 -9.721 -9.996 1.00 96.94 90 THR A C 1
ATOM 694 O O . THR A 1 90 ? 3.854 -8.919 -9.206 1.00 96.94 90 THR A O 1
ATOM 697 N N . PRO A 1 91 ? 2.648 -10.775 -9.551 1.00 97.62 91 PRO A N 1
ATOM 698 C CA . PRO A 1 91 ? 2.284 -10.942 -8.138 1.00 97.62 91 PRO A CA 1
ATOM 699 C C . PRO A 1 91 ? 3.288 -11.771 -7.316 1.00 97.62 91 PRO A C 1
ATOM 701 O O . PRO A 1 91 ? 3.031 -12.061 -6.152 1.00 97.62 91 PRO A O 1
ATOM 704 N N . HIS A 1 92 ? 4.399 -12.209 -7.914 1.00 96.50 92 HIS A N 1
ATOM 705 C CA . HIS A 1 92 ? 5.259 -13.276 -7.380 1.00 96.50 92 HIS A CA 1
ATOM 706 C C . HIS A 1 92 ? 5.971 -12.955 -6.055 1.00 96.50 92 HIS A C 1
ATOM 708 O O . HIS A 1 92 ? 6.467 -13.875 -5.417 1.00 96.50 92 HIS A O 1
ATOM 714 N N . LEU A 1 93 ? 6.016 -11.682 -5.651 1.00 96.00 93 LEU A N 1
ATOM 715 C CA . LEU A 1 93 ? 6.644 -11.226 -4.406 1.00 96.00 93 LEU A CA 1
ATOM 716 C C . LEU A 1 93 ? 5.630 -10.846 -3.316 1.00 96.00 93 LEU A C 1
ATOM 718 O O . LEU A 1 93 ? 6.029 -10.461 -2.224 1.00 96.00 93 LEU A O 1
ATOM 722 N N . PHE A 1 94 ? 4.320 -10.898 -3.587 1.00 97.25 94 PHE A N 1
ATOM 723 C CA . PHE A 1 94 ? 3.300 -10.401 -2.649 1.00 97.25 94 PHE A CA 1
ATOM 724 C C . PHE A 1 94 ? 3.197 -11.194 -1.342 1.00 97.25 94 PHE A C 1
ATOM 726 O O . PHE A 1 94 ? 2.679 -10.673 -0.357 1.00 97.25 94 PHE A O 1
ATOM 733 N N . ASP A 1 95 ? 3.729 -12.414 -1.297 1.00 95.50 95 ASP A N 1
ATOM 734 C CA . ASP A 1 95 ? 3.879 -13.190 -0.064 1.00 95.50 95 ASP A CA 1
ATOM 735 C C . ASP A 1 95 ? 4.838 -12.537 0.947 1.00 95.50 95 ASP A C 1
ATOM 737 O O . ASP A 1 95 ? 4.747 -12.797 2.147 1.00 95.50 95 ASP A O 1
ATOM 741 N N . GLN A 1 96 ? 5.714 -11.652 0.470 1.00 96.19 96 GLN A N 1
ATOM 742 C CA . GLN A 1 96 ? 6.668 -10.883 1.262 1.00 96.19 96 GLN A CA 1
ATOM 743 C C . GLN A 1 96 ? 6.196 -9.450 1.534 1.00 96.19 96 GLN A C 1
ATOM 745 O O . GLN A 1 96 ? 6.962 -8.665 2.079 1.00 96.19 96 GLN A O 1
ATOM 750 N N . ASP A 1 97 ? 4.964 -9.069 1.184 1.00 97.12 97 ASP A N 1
ATOM 751 C CA . ASP A 1 97 ? 4.497 -7.700 1.419 1.00 97.12 97 ASP A CA 1
ATOM 752 C C . ASP A 1 97 ? 4.455 -7.387 2.934 1.00 97.12 97 ASP A C 1
ATOM 754 O O . ASP A 1 97 ? 3.704 -8.024 3.684 1.00 97.12 97 ASP A O 1
ATOM 758 N N . PRO A 1 98 ? 5.213 -6.385 3.423 1.00 96.94 98 PRO A N 1
ATOM 759 C CA . PRO A 1 98 ? 5.266 -6.058 4.841 1.00 96.94 98 PRO A CA 1
ATOM 760 C C . PRO A 1 98 ? 3.906 -5.657 5.424 1.00 96.94 98 PRO A C 1
ATOM 762 O O . PRO A 1 98 ? 3.709 -5.854 6.627 1.00 96.94 98 PRO A O 1
ATOM 765 N N . PHE A 1 99 ? 2.982 -5.115 4.620 1.00 96.31 99 PHE A N 1
ATOM 766 C CA . PHE A 1 99 ? 1.649 -4.703 5.068 1.00 96.31 99 PHE A CA 1
ATOM 767 C C . PHE A 1 99 ? 0.718 -5.885 5.353 1.00 96.31 99 PHE A C 1
ATOM 769 O O . PHE A 1 99 ? -0.225 -5.730 6.134 1.00 96.31 99 PHE A O 1
ATOM 776 N N . ALA A 1 100 ? 1.025 -7.079 4.833 1.00 96.62 100 ALA A N 1
ATOM 777 C CA . ALA A 1 100 ? 0.279 -8.301 5.135 1.00 96.62 100 ALA A CA 1
ATOM 778 C C . ALA A 1 100 ? 0.383 -8.718 6.617 1.00 96.62 100 ALA A C 1
ATOM 780 O O . ALA A 1 100 ? -0.404 -9.533 7.097 1.00 96.62 100 ALA A O 1
ATOM 781 N N . ARG A 1 101 ? 1.340 -8.140 7.361 1.00 95.81 101 ARG A N 1
ATOM 782 C CA . ARG A 1 101 ? 1.460 -8.292 8.821 1.00 95.81 101 ARG A CA 1
ATOM 783 C C . ARG A 1 101 ? 0.422 -7.484 9.601 1.00 95.81 101 ARG A C 1
ATOM 785 O O . ARG A 1 101 ? 0.124 -7.856 10.729 1.00 95.81 101 ARG A O 1
ATOM 792 N N . LEU A 1 102 ? -0.092 -6.388 9.032 1.00 94.75 102 LEU A N 1
ATOM 793 C CA . LEU A 1 102 ? -1.147 -5.586 9.662 1.00 94.75 102 LEU A CA 1
ATOM 794 C C . LEU A 1 102 ? -2.520 -6.185 9.379 1.00 94.75 102 LEU A C 1
ATOM 796 O O . LEU A 1 102 ? -3.320 -6.384 10.287 1.00 94.75 102 LEU A O 1
ATOM 800 N N . PHE A 1 103 ? -2.781 -6.482 8.107 1.00 95.19 103 PHE A N 1
ATOM 801 C CA . PHE A 1 103 ? -4.069 -6.980 7.649 1.00 95.19 103 PHE A CA 1
ATOM 802 C C . PHE A 1 103 ? -3.884 -8.056 6.594 1.00 95.19 103 PHE A C 1
ATOM 804 O O . PHE A 1 103 ? -2.926 -8.030 5.827 1.00 95.19 103 PHE A O 1
ATOM 811 N N . ARG A 1 104 ? -4.843 -8.982 6.515 1.00 93.25 104 ARG A N 1
ATOM 812 C CA . ARG A 1 104 ? -4.821 -10.041 5.508 1.00 93.25 104 ARG A CA 1
ATOM 813 C C . ARG A 1 104 ? -4.797 -9.437 4.102 1.00 93.25 104 ARG A C 1
ATOM 815 O O . ARG A 1 104 ? -5.661 -8.640 3.743 1.00 93.25 104 ARG A O 1
ATOM 822 N N . GLY A 1 105 ? -3.828 -9.873 3.307 1.00 95.38 105 GLY A N 1
ATOM 823 C CA . GLY A 1 105 ? -3.683 -9.470 1.919 1.00 95.38 105 GLY A CA 1
ATOM 824 C C . GLY A 1 105 ? -4.605 -10.232 0.968 1.00 95.38 105 GLY A C 1
ATOM 825 O O . GLY A 1 105 ? -4.779 -11.448 1.085 1.00 95.38 105 GLY A O 1
ATOM 826 N N . THR A 1 106 ? -5.193 -9.513 0.013 1.00 97.12 106 THR A N 1
ATOM 827 C CA . THR A 1 106 ? -5.941 -10.079 -1.116 1.00 97.12 106 THR A CA 1
ATOM 828 C C . THR A 1 106 ? -5.276 -9.667 -2.419 1.00 97.12 106 THR A C 1
ATOM 830 O O . THR A 1 106 ? -5.051 -8.483 -2.662 1.00 97.12 106 THR A O 1
ATOM 833 N N . VAL A 1 107 ? -4.964 -10.644 -3.269 1.00 97.94 107 VAL A N 1
ATOM 834 C CA . VAL A 1 107 ? -4.329 -10.413 -4.571 1.00 97.94 107 VAL A CA 1
ATOM 835 C C . VAL A 1 107 ? -5.396 -10.391 -5.660 1.00 97.94 107 VAL A C 1
ATOM 837 O O . VAL A 1 107 ? -6.140 -11.357 -5.825 1.00 97.94 107 VAL A O 1
ATOM 840 N N . ILE A 1 108 ? -5.459 -9.301 -6.423 1.00 97.00 108 ILE A N 1
ATOM 841 C CA . ILE A 1 108 ? -6.385 -9.135 -7.548 1.00 97.00 108 ILE A CA 1
ATOM 842 C C . ILE A 1 108 ? -5.662 -8.615 -8.788 1.00 97.00 108 ILE A C 1
ATOM 844 O O . ILE A 1 108 ? -4.678 -7.885 -8.693 1.00 97.00 108 ILE A O 1
ATOM 848 N N . ARG A 1 109 ? -6.180 -8.941 -9.971 1.00 97.12 109 ARG A N 1
ATOM 849 C CA . ARG A 1 109 ? -5.759 -8.292 -11.217 1.00 97.12 109 ARG A CA 1
ATOM 850 C C . ARG A 1 109 ? -6.480 -6.951 -11.366 1.00 97.12 109 ARG A C 1
ATOM 852 O O . ARG A 1 109 ? -7.667 -6.860 -11.056 1.00 97.12 109 ARG A O 1
ATOM 859 N N . SER A 1 110 ? -5.785 -5.919 -11.837 1.00 93.81 110 SER A N 1
ATOM 860 C CA . SER A 1 110 ? -6.329 -4.568 -11.987 1.00 93.81 110 SER A CA 1
ATOM 861 C C . SER A 1 110 ? -5.760 -3.851 -13.209 1.00 93.81 110 SER A C 1
ATOM 863 O O . SER A 1 110 ? -4.577 -3.949 -13.514 1.00 93.81 110 SER A O 1
ATOM 865 N N . ASP A 1 111 ? -6.621 -3.068 -13.859 1.00 95.44 111 ASP A N 1
ATOM 866 C CA . ASP A 1 111 ? -6.284 -2.175 -14.973 1.00 95.44 111 ASP A CA 1
ATOM 867 C C . ASP A 1 111 ? -6.488 -0.693 -14.604 1.00 95.44 111 ASP A C 1
ATOM 869 O O . ASP A 1 111 ? -6.673 0.145 -15.485 1.00 95.44 111 ASP A O 1
ATOM 873 N N . ARG A 1 112 ? -6.565 -0.377 -13.302 1.00 93.56 112 ARG A N 1
ATOM 874 C CA . ARG A 1 112 ? -6.928 0.962 -12.794 1.00 93.56 112 ARG A CA 1
ATOM 875 C C . ARG A 1 112 ? -5.754 1.782 -12.273 1.00 93.56 112 ARG A C 1
ATOM 877 O O . ARG A 1 112 ? -5.917 2.974 -12.045 1.00 93.56 112 ARG A O 1
ATOM 884 N N . PHE A 1 113 ? -4.615 1.143 -12.031 1.00 95.75 113 PHE A N 1
ATOM 885 C CA . PHE A 1 113 ? -3.491 1.776 -11.356 1.00 95.75 113 PHE A CA 1
ATOM 886 C C . PHE A 1 113 ? -2.437 2.270 -12.339 1.00 95.75 113 PHE A C 1
ATOM 888 O O . PHE A 1 113 ? -2.176 1.634 -13.358 1.00 95.75 113 PHE A O 1
ATOM 895 N N . CYS A 1 114 ? -1.829 3.397 -12.006 1.00 95.88 114 CYS A N 1
ATOM 896 C CA . CYS A 1 114 ? -0.863 4.115 -12.823 1.00 95.88 114 CYS A CA 1
ATOM 897 C C . CYS A 1 114 ? 0.540 3.939 -12.250 1.00 95.88 114 CYS A C 1
ATOM 899 O O . CYS A 1 114 ? 0.706 3.806 -11.038 1.00 95.88 114 CYS A O 1
ATOM 901 N N . ALA A 1 115 ? 1.551 3.963 -13.118 1.00 93.69 115 ALA A N 1
ATOM 902 C CA . ALA A 1 115 ? 2.935 3.894 -12.672 1.00 93.69 115 ALA A CA 1
ATOM 903 C C . ALA A 1 115 ? 3.334 5.185 -11.937 1.00 93.69 115 ALA A C 1
ATOM 905 O O . ALA A 1 115 ? 3.211 6.284 -12.480 1.00 93.69 115 ALA A O 1
ATOM 906 N N . VAL A 1 116 ? 3.843 5.049 -10.716 1.00 90.69 116 VAL A N 1
ATOM 907 C CA . VAL A 1 116 ? 4.330 6.138 -9.869 1.00 90.69 116 VAL A CA 1
ATOM 908 C C . VAL A 1 116 ? 5.767 5.828 -9.491 1.00 90.69 116 VAL A C 1
ATOM 910 O O . VAL A 1 116 ? 6.059 4.752 -8.974 1.00 90.69 116 VAL A O 1
ATOM 913 N N . ALA A 1 117 ? 6.670 6.782 -9.727 1.00 83.25 117 ALA A N 1
ATOM 914 C CA . ALA A 1 117 ? 8.059 6.624 -9.321 1.00 83.25 117 ALA A CA 1
ATOM 915 C C . ALA A 1 117 ? 8.144 6.353 -7.804 1.00 83.25 117 ALA A C 1
ATOM 917 O O . ALA A 1 117 ? 7.452 7.033 -7.032 1.00 83.25 117 ALA A O 1
ATOM 918 N N . PRO A 1 118 ? 8.982 5.397 -7.365 1.00 75.31 118 PRO A N 1
ATOM 919 C CA . PRO A 1 118 ? 9.150 5.120 -5.948 1.00 75.31 118 PRO A CA 1
ATOM 920 C C . PRO A 1 118 ? 9.627 6.379 -5.207 1.00 75.31 118 PRO A C 1
ATOM 922 O O . PRO A 1 118 ? 10.324 7.221 -5.786 1.00 75.31 118 PRO A O 1
ATOM 925 N N . PRO A 1 119 ? 9.259 6.545 -3.925 1.00 69.19 119 PRO A N 1
ATOM 926 C CA . PRO A 1 119 ? 9.743 7.662 -3.124 1.00 69.19 119 PRO A CA 1
ATOM 927 C C . PRO A 1 119 ? 11.277 7.679 -3.077 1.00 69.19 119 PRO A C 1
ATOM 929 O O . PRO A 1 119 ? 11.921 6.641 -2.938 1.00 69.19 119 PRO A O 1
ATOM 932 N N . ALA A 1 120 ? 11.869 8.870 -3.188 1.00 58.06 120 ALA A N 1
ATOM 933 C CA . ALA A 1 120 ? 13.318 9.030 -3.159 1.00 58.06 120 ALA A CA 1
ATOM 934 C C . ALA A 1 120 ? 13.874 8.783 -1.743 1.00 58.06 120 ALA A C 1
ATOM 936 O O . ALA A 1 120 ? 13.728 9.628 -0.861 1.00 58.06 120 ALA A O 1
ATOM 937 N N . GLY A 1 121 ? 14.552 7.647 -1.549 1.00 52.72 121 GLY A N 1
ATOM 938 C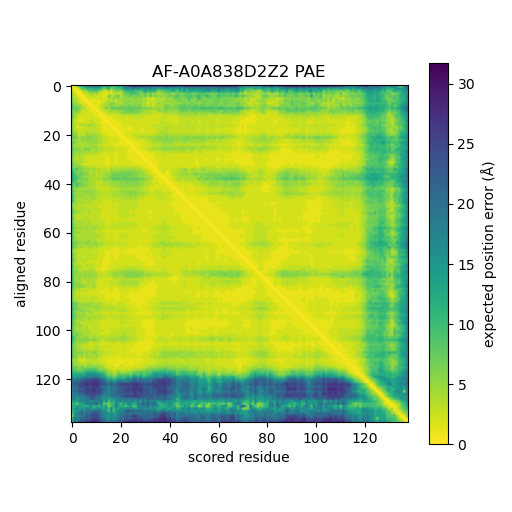 CA . GLY A 1 121 ? 15.281 7.303 -0.322 1.00 52.72 121 GLY A CA 1
ATOM 939 C C . GLY A 1 121 ? 14.390 7.013 0.898 1.00 52.72 121 GLY A C 1
ATOM 940 O O . GLY A 1 121 ? 13.164 7.034 0.792 1.00 52.72 121 GLY A O 1
ATOM 941 N N . PRO A 1 122 ? 14.982 6.730 2.076 1.00 48.69 122 PRO A N 1
ATOM 942 C CA . PRO A 1 122 ? 14.247 6.592 3.331 1.00 48.69 122 PRO A CA 1
ATOM 943 C C . PRO A 1 122 ? 13.725 7.975 3.745 1.00 48.69 122 PRO A C 1
ATOM 945 O O . PRO A 1 122 ? 14.343 8.690 4.532 1.00 48.69 122 PRO A O 1
ATOM 948 N N . VAL A 1 123 ? 12.629 8.408 3.120 1.00 50.91 123 VAL A N 1
ATOM 949 C CA . VAL A 1 123 ? 12.027 9.721 3.349 1.00 50.91 123 VAL A CA 1
ATOM 950 C C . VAL A 1 123 ? 11.670 9.828 4.827 1.00 50.91 123 VAL A C 1
ATOM 952 O O . VAL A 1 123 ? 10.922 8.996 5.340 1.00 50.91 123 VAL A O 1
ATOM 955 N N . LEU A 1 124 ? 12.209 10.867 5.481 1.00 44.09 124 LEU A N 1
ATOM 956 C CA . LEU A 1 124 ? 11.751 11.383 6.770 1.00 44.09 124 LEU A CA 1
ATOM 957 C C . LEU A 1 124 ? 10.234 11.259 6.838 1.00 44.09 124 LEU A C 1
ATOM 959 O O . LEU A 1 124 ? 9.517 11.898 6.071 1.00 44.09 124 LEU A O 1
ATOM 963 N N . GLU A 1 125 ? 9.781 10.402 7.736 1.00 48.06 125 GLU A N 1
ATOM 964 C CA . GLU A 1 125 ? 8.386 10.206 8.060 1.00 48.06 125 GLU A CA 1
ATOM 965 C C . GLU A 1 125 ? 7.744 11.560 8.388 1.00 48.06 125 GLU A C 1
ATOM 967 O O . GLU A 1 125 ? 8.299 12.340 9.166 1.00 48.06 125 GLU A O 1
ATOM 972 N N . ARG A 1 126 ? 6.609 11.893 7.770 1.00 51.81 126 ARG A N 1
ATOM 973 C CA . ARG A 1 126 ? 5.918 13.151 8.063 1.00 51.81 126 ARG A CA 1
ATOM 974 C C . ARG A 1 126 ? 4.486 12.881 8.465 1.00 51.81 126 ARG A C 1
ATOM 976 O O . ARG A 1 126 ? 3.733 12.282 7.704 1.00 51.81 126 ARG A O 1
ATOM 983 N N . TYR A 1 127 ? 4.155 13.362 9.657 1.00 44.94 127 TYR A N 1
ATOM 984 C CA . TYR A 1 127 ? 2.814 13.471 10.209 1.00 44.94 127 TYR A CA 1
ATOM 985 C C . TYR A 1 127 ? 2.005 14.470 9.378 1.00 44.94 127 TYR A C 1
ATOM 987 O O . TYR A 1 127 ? 1.896 15.648 9.699 1.00 44.94 127 TYR A O 1
ATOM 995 N N . ALA A 1 128 ? 1.485 14.011 8.254 1.00 45.66 128 ALA A N 1
ATOM 996 C CA . ALA A 1 128 ? 0.342 14.616 7.605 1.00 45.66 128 ALA A CA 1
ATOM 997 C C . ALA A 1 128 ? -0.535 13.427 7.270 1.00 45.66 128 ALA A C 1
ATOM 999 O O . ALA A 1 128 ? -0.050 12.515 6.607 1.00 45.66 128 ALA A O 1
ATOM 1000 N N . GLY A 1 129 ? -1.759 13.399 7.784 1.00 49.25 129 GLY A N 1
ATOM 1001 C CA . GLY A 1 129 ? -2.723 12.316 7.634 1.00 49.25 129 GLY A CA 1
ATOM 1002 C C . GLY A 1 129 ? -3.216 12.091 6.199 1.00 49.25 129 GLY A C 1
ATOM 1003 O O . GLY A 1 129 ? -4.406 12.082 5.912 1.00 49.25 129 GLY A O 1
ATOM 1004 N N . ALA A 1 130 ? -2.272 11.977 5.276 1.00 57.34 130 ALA A N 1
ATOM 1005 C CA . ALA A 1 130 ? -2.427 11.777 3.861 1.00 57.34 130 ALA A CA 1
ATOM 1006 C C . ALA A 1 130 ? -1.876 10.390 3.498 1.00 57.34 130 ALA A C 1
ATOM 1008 O O . ALA A 1 130 ? -0.997 9.862 4.188 1.00 57.34 130 ALA A O 1
ATOM 1009 N N . PRO A 1 131 ? -2.353 9.802 2.394 1.00 58.88 131 PRO A N 1
ATOM 1010 C CA . PRO A 1 131 ? -1.835 8.532 1.916 1.00 58.88 131 PRO A CA 1
ATOM 1011 C C . PRO A 1 131 ? -0.328 8.593 1.635 1.00 58.88 131 PRO A C 1
ATOM 1013 O O . PRO A 1 131 ? 0.148 9.404 0.836 1.00 58.88 131 PRO A O 1
ATOM 1016 N N . TRP A 1 132 ? 0.428 7.696 2.264 1.00 64.50 132 TRP A N 1
ATOM 1017 C CA . TRP A 1 132 ? 1.846 7.480 1.982 1.00 64.50 132 TRP A CA 1
ATOM 1018 C C . TRP A 1 132 ? 1.998 6.829 0.594 1.00 64.50 132 TRP A C 1
ATOM 1020 O O . TRP A 1 132 ? 1.100 6.073 0.223 1.00 64.50 132 TRP A O 1
ATOM 1030 N N . PRO A 1 133 ? 3.077 7.071 -0.181 1.00 54.34 133 PRO A N 1
ATOM 1031 C CA . PRO A 1 133 ? 4.245 7.914 0.097 1.00 54.34 133 PRO A CA 1
ATOM 1032 C C . PRO A 1 133 ? 4.075 9.421 -0.172 1.00 54.34 133 PRO A C 1
ATOM 1034 O O . PRO A 1 133 ? 5.066 10.152 -0.168 1.00 54.34 133 PRO A O 1
ATOM 1037 N N . GLY A 1 134 ? 2.860 9.915 -0.418 1.00 55.12 134 GLY A N 1
ATOM 1038 C CA . GLY A 1 134 ? 2.605 11.334 -0.679 1.00 55.12 134 GLY A CA 1
ATOM 1039 C C . GLY A 1 134 ? 2.661 12.236 0.569 1.00 55.12 134 GLY A C 1
ATOM 1040 O O . GLY A 1 134 ? 2.165 11.877 1.630 1.00 55.12 134 GLY A O 1
ATOM 1041 N N . GLY A 1 135 ? 3.239 13.443 0.429 1.00 47.31 135 GLY A N 1
ATOM 1042 C CA . GLY A 1 135 ? 3.229 14.530 1.431 1.00 47.31 135 GLY A CA 1
ATOM 1043 C C . GLY A 1 135 ? 4.099 15.743 1.024 1.00 47.31 135 GLY A C 1
ATOM 1044 O O . GLY A 1 135 ? 5.141 15.565 0.397 1.00 47.31 135 GLY A O 1
ATOM 1045 N N . ARG A 1 136 ? 3.702 16.992 1.344 1.00 41.25 136 ARG A N 1
ATOM 1046 C CA . ARG A 1 136 ? 4.511 18.231 1.145 1.00 41.25 136 ARG A CA 1
ATOM 1047 C C . ARG A 1 136 ? 4.496 19.119 2.399 1.00 41.25 136 ARG A C 1
ATOM 1049 O O . ARG A 1 136 ? 3.544 19.057 3.167 1.00 41.25 136 ARG A O 1
ATOM 1056 N N . PHE A 1 137 ? 5.533 19.954 2.560 1.00 36.38 137 PHE A N 1
ATOM 1057 C CA . PHE A 1 137 ? 5.509 21.147 3.422 1.00 36.38 137 PHE A CA 1
ATOM 1058 C C . PHE A 1 137 ? 4.443 22.130 2.912 1.00 36.38 137 PHE A C 1
ATOM 1060 O O . PHE A 1 137 ? 4.391 22.384 1.702 1.00 36.38 137 PHE A O 1
ATOM 1067 N N . GLY A 1 138 ? 3.627 22.654 3.827 1.00 32.50 138 GLY A N 1
ATOM 1068 C CA . GLY A 1 138 ? 3.087 24.008 3.705 1.00 32.50 138 GLY A CA 1
ATOM 1069 C C . GLY A 1 138 ? 4.140 25.016 4.136 1.00 32.50 138 GLY A C 1
ATOM 1070 O O . GLY A 1 138 ? 4.970 24.637 4.996 1.00 32.50 138 GLY A O 1
#

Foldseek 3Di:
DDWDWDDDPNDIFTKDCLFFVDQFDAFKKKKDFFAPDPVLWDFCPPPLVVVLLQCCQPPVCVVLDPQWQDKKFGFPWLTTTGFIMTIGNDCVCVVVRSRCVSGPIDMDTDRRTGRDDDDDHPPDDDSGSHMPPDDDDD

Radius of gyration: 13.46 Å; Cα contacts (8 Å, |Δi|>4): 286; chains: 1; bounding box: 33×37×34 Å